Protein AF-A0A939NDV7-F1 (afdb_monomer)

Radius of gyration: 19.91 Å; Cα contacts (8 Å, |Δi|>4): 66; chains: 1; bounding box: 37×33×44 Å

Structure (mmCIF, N/CA/C/O backbone):
data_AF-A0A939NDV7-F1
#
_entry.id   AF-A0A939NDV7-F1
#
loop_
_atom_site.group_PDB
_atom_site.id
_atom_site.type_symbol
_atom_site.label_atom_id
_atom_site.label_alt_id
_atom_site.label_comp_id
_atom_site.label_asym_id
_atom_site.label_entity_id
_atom_site.label_seq_id
_atom_site.pdbx_PDB_ins_code
_atom_site.Cartn_x
_atom_site.Cartn_y
_atom_site.Cartn_z
_atom_site.occupancy
_atom_site.B_iso_or_equiv
_atom_site.auth_seq_id
_atom_site.auth_comp_id
_atom_site.auth_asym_id
_atom_site.auth_atom_id
_atom_site.pdbx_PDB_model_num
ATOM 1 N N . MET A 1 1 ? 13.770 -7.444 -7.400 1.00 76.88 1 MET A N 1
ATOM 2 C CA . MET A 1 1 ? 12.933 -7.219 -8.602 1.00 76.88 1 MET A CA 1
ATOM 3 C C . MET A 1 1 ? 13.577 -7.724 -9.877 1.00 76.88 1 MET A C 1
ATOM 5 O O . MET A 1 1 ? 12.872 -8.353 -10.644 1.00 76.88 1 MET A O 1
ATOM 9 N N . LEU A 1 2 ? 14.880 -7.517 -10.104 1.00 84.19 2 LEU A N 1
ATOM 10 C CA . LEU A 1 2 ? 15.534 -7.984 -11.335 1.00 84.19 2 LEU A CA 1
ATOM 11 C C . LEU A 1 2 ? 15.333 -9.488 -11.607 1.00 84.19 2 LEU A C 1
ATOM 13 O O . LEU A 1 2 ? 14.985 -9.852 -12.720 1.00 84.19 2 LEU A O 1
ATOM 17 N N . GLN A 1 3 ? 15.465 -10.328 -10.575 1.00 89.44 3 GLN A N 1
ATOM 18 C CA . GLN A 1 3 ? 15.258 -11.783 -10.650 1.00 89.44 3 GLN A CA 1
ATOM 19 C C . GLN A 1 3 ? 13.795 -12.231 -10.488 1.00 89.44 3 GLN A C 1
ATOM 21 O O . GLN A 1 3 ? 13.519 -13.427 -10.489 1.00 89.44 3 GLN A O 1
ATOM 26 N N . ALA A 1 4 ? 12.855 -11.304 -10.283 1.00 91.25 4 ALA A N 1
ATOM 27 C CA . ALA A 1 4 ? 11.451 -11.683 -10.183 1.00 91.25 4 ALA A CA 1
ATOM 28 C C . ALA A 1 4 ? 10.940 -12.103 -11.567 1.00 91.25 4 ALA A C 1
ATOM 30 O O . ALA A 1 4 ? 11.294 -11.487 -12.568 1.00 91.25 4 ALA A O 1
ATOM 31 N N . THR A 1 5 ? 10.091 -13.124 -11.624 1.00 92.75 5 THR A N 1
ATOM 32 C CA . THR A 1 5 ? 9.409 -13.498 -12.872 1.00 92.75 5 THR A CA 1
ATOM 33 C C . THR A 1 5 ? 8.144 -12.676 -13.088 1.00 92.75 5 THR A C 1
ATOM 35 O O . THR A 1 5 ? 7.784 -12.413 -14.227 1.00 92.75 5 THR A O 1
ATOM 38 N N . HIS A 1 6 ? 7.496 -12.247 -12.000 1.00 92.69 6 HIS A N 1
ATOM 39 C CA . HIS A 1 6 ? 6.271 -11.455 -12.022 1.00 92.69 6 HIS A CA 1
ATOM 40 C C . HIS A 1 6 ? 6.322 -10.365 -10.956 1.00 92.69 6 HIS A C 1
ATOM 42 O O . HIS A 1 6 ? 6.804 -10.579 -9.840 1.00 92.69 6 HIS A O 1
ATOM 48 N N . ILE A 1 7 ? 5.787 -9.199 -11.294 1.00 92.25 7 ILE A N 1
ATOM 49 C CA . ILE A 1 7 ? 5.700 -8.038 -10.416 1.00 92.25 7 ILE A CA 1
ATOM 50 C C . ILE A 1 7 ? 4.272 -7.516 -10.460 1.00 92.25 7 ILE A C 1
ATOM 52 O O . ILE A 1 7 ? 3.766 -7.148 -11.516 1.00 92.25 7 ILE A O 1
ATOM 56 N N . ILE A 1 8 ? 3.617 -7.451 -9.305 1.00 94.62 8 ILE A N 1
ATOM 57 C CA . ILE A 1 8 ? 2.279 -6.866 -9.201 1.00 94.62 8 ILE A CA 1
ATOM 58 C C . ILE A 1 8 ? 2.367 -5.362 -8.950 1.00 94.62 8 ILE A C 1
ATOM 60 O O . ILE A 1 8 ? 3.222 -4.883 -8.20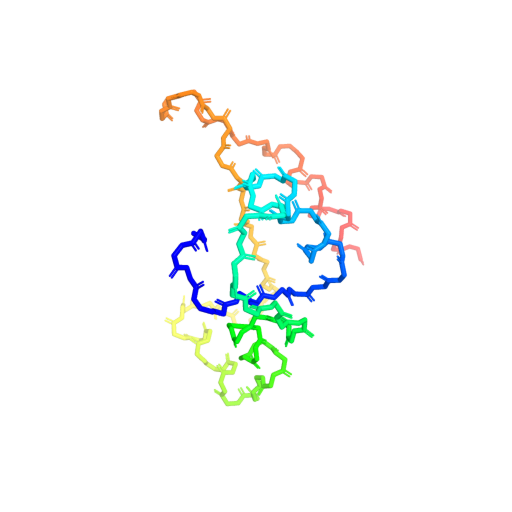4 1.00 94.62 8 ILE A O 1
ATOM 64 N N . ALA A 1 9 ? 1.469 -4.609 -9.572 1.00 95.00 9 ALA A N 1
ATOM 65 C CA . ALA A 1 9 ? 1.349 -3.174 -9.390 1.00 95.00 9 ALA A CA 1
ATOM 66 C C . ALA A 1 9 ? -0.086 -2.801 -8.980 1.00 95.00 9 ALA A C 1
ATOM 68 O O . ALA A 1 9 ? -1.048 -3.261 -9.602 1.00 95.00 9 ALA A O 1
ATOM 69 N N . PRO A 1 10 ? -0.254 -1.924 -7.976 1.00 96.62 10 PRO A N 1
ATOM 70 C CA . PRO A 1 10 ? -1.569 -1.515 -7.503 1.00 96.62 10 PRO A CA 1
ATOM 71 C C . PRO A 1 10 ? -2.288 -0.544 -8.444 1.00 96.62 10 PRO A C 1
ATOM 73 O O . PRO A 1 10 ? -3.504 -0.421 -8.387 1.00 96.62 10 PRO A O 1
ATOM 76 N N . ASN A 1 11 ? -1.549 0.193 -9.274 1.00 95.94 11 ASN A N 1
ATOM 77 C CA . ASN A 1 11 ? -2.082 1.213 -10.173 1.00 95.94 11 ASN A CA 1
ATOM 78 C C . ASN A 1 11 ? -1.060 1.552 -11.272 1.00 95.94 11 ASN A C 1
ATOM 80 O O . ASN A 1 11 ? 0.083 1.092 -11.232 1.00 95.94 11 ASN A O 1
ATOM 84 N N . GLN A 1 12 ? -1.474 2.369 -12.248 1.00 95.44 12 GLN A N 1
ATOM 85 C CA . GLN A 1 12 ? -0.628 2.748 -13.3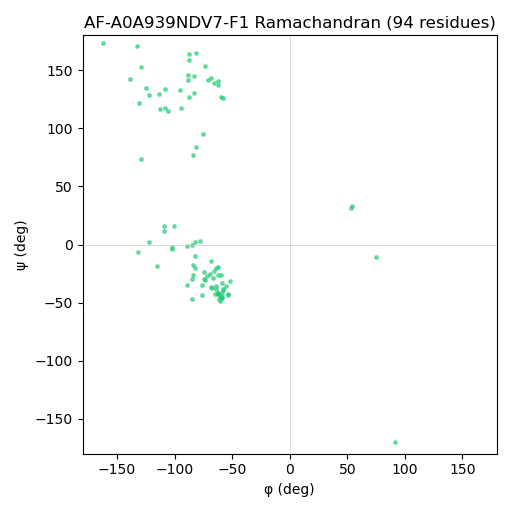85 1.00 95.44 12 GLN A CA 1
ATOM 86 C C . GLN A 1 12 ? 0.620 3.523 -12.950 1.00 95.44 12 GLN A C 1
ATOM 88 O O . GLN A 1 12 ? 1.716 3.212 -13.402 1.00 95.44 12 GLN A O 1
ATOM 93 N N . PHE A 1 13 ? 0.471 4.452 -12.003 1.00 95.56 13 PHE A N 1
ATOM 94 C CA . PHE A 1 13 ? 1.597 5.214 -11.466 1.00 95.56 13 PHE A CA 1
ATOM 95 C C . PHE A 1 13 ? 2.717 4.295 -10.958 1.00 95.56 13 PHE A C 1
ATOM 97 O O . PHE A 1 13 ? 3.891 4.520 -11.244 1.00 95.56 13 PHE A O 1
ATOM 104 N N . MET A 1 14 ? 2.364 3.218 -10.252 1.00 94.56 14 MET A N 1
ATOM 105 C CA . MET A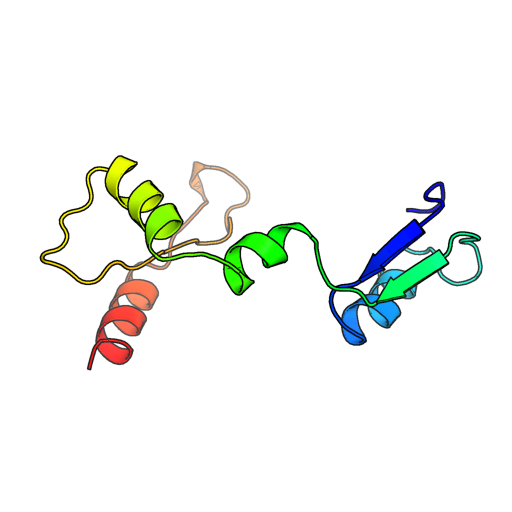 1 14 ? 3.339 2.260 -9.746 1.00 94.56 14 MET A CA 1
ATOM 106 C C . MET A 1 14 ? 3.925 1.372 -10.856 1.00 94.56 14 MET A C 1
ATOM 108 O O . MET A 1 14 ? 5.088 1.001 -10.766 1.00 94.56 14 MET A O 1
ATOM 112 N N . VAL A 1 15 ? 3.195 1.056 -11.932 1.00 91.94 15 VAL A N 1
ATOM 113 C CA . VAL A 1 15 ? 3.785 0.376 -13.110 1.00 91.94 15 VAL A CA 1
ATOM 114 C C . VAL A 1 15 ? 4.929 1.209 -13.694 1.00 91.94 15 VAL A C 1
ATOM 116 O O . VAL A 1 15 ? 6.011 0.685 -13.967 1.00 91.94 15 VAL A O 1
ATOM 119 N N . ASP A 1 16 ? 4.708 2.513 -13.835 1.00 91.31 16 ASP A N 1
ATOM 120 C CA . ASP A 1 16 ? 5.666 3.417 -14.470 1.00 91.31 16 ASP A CA 1
ATOM 121 C C . ASP A 1 16 ? 6.836 3.737 -13.528 1.00 91.31 16 ASP A C 1
ATOM 123 O O . ASP A 1 16 ? 8.009 3.689 -13.917 1.00 91.31 16 ASP A O 1
ATOM 127 N N . LYS A 1 17 ? 6.538 4.002 -12.249 1.00 92.94 17 LYS A N 1
ATOM 128 C CA . LYS A 1 17 ? 7.549 4.397 -11.265 1.00 92.94 17 LYS A CA 1
ATOM 129 C C . LYS A 1 17 ? 8.514 3.266 -10.931 1.00 92.94 17 LYS A C 1
ATOM 131 O O . LYS A 1 17 ? 9.702 3.529 -10.779 1.00 92.94 17 LYS A O 1
ATOM 136 N N . GLN A 1 18 ? 8.044 2.021 -10.878 1.00 89.06 18 GLN A N 1
ATOM 137 C CA . GLN A 1 18 ? 8.886 0.863 -10.572 1.00 89.06 18 GLN A CA 1
ATOM 138 C C . GLN A 1 18 ? 10.060 0.697 -11.536 1.00 89.06 18 GLN A C 1
ATOM 140 O O . GLN A 1 18 ? 11.167 0.380 -11.106 1.00 89.06 18 GLN A O 1
ATOM 145 N N . LYS A 1 19 ? 9.841 0.962 -12.829 1.00 84.38 19 LYS A N 1
ATOM 146 C CA . LYS A 1 19 ? 10.884 0.835 -13.855 1.00 84.38 19 LYS A CA 1
ATOM 147 C C . LYS A 1 19 ? 12.075 1.750 -13.581 1.00 84.38 19 LYS A C 1
ATOM 149 O O . LYS A 1 19 ? 13.219 1.317 -13.696 1.00 84.38 19 LYS A O 1
ATOM 154 N N . SER A 1 20 ? 11.791 2.995 -13.201 1.00 87.88 20 SER A N 1
ATOM 155 C CA . SER A 1 20 ? 12.808 4.020 -12.942 1.00 87.88 20 SER A CA 1
ATOM 156 C C . SER A 1 20 ? 13.362 3.960 -11.520 1.00 87.88 20 SER A C 1
ATOM 158 O O . SER A 1 20 ? 14.572 3.982 -11.338 1.00 87.88 20 SER A O 1
ATOM 160 N N . ALA A 1 21 ? 12.499 3.849 -10.509 1.00 89.44 21 ALA A N 1
ATOM 161 C CA . ALA A 1 21 ? 12.893 3.903 -9.101 1.00 89.44 21 ALA A CA 1
ATOM 162 C C . ALA A 1 21 ? 13.695 2.677 -8.644 1.00 89.44 21 ALA A C 1
ATOM 164 O O . ALA A 1 21 ? 14.466 2.776 -7.695 1.00 89.44 21 ALA A O 1
ATOM 165 N N . TYR A 1 22 ? 13.516 1.534 -9.310 1.00 87.56 22 TYR A N 1
ATOM 166 C CA . TYR A 1 22 ? 14.219 0.294 -8.980 1.00 87.56 22 TYR A CA 1
ATOM 167 C C . TYR A 1 22 ? 15.272 -0.100 -10.015 1.00 87.56 22 TYR A C 1
ATOM 169 O O . TYR A 1 22 ? 15.777 -1.219 -9.965 1.00 87.56 22 TYR A O 1
ATOM 177 N N . SER A 1 23 ? 15.601 0.802 -10.947 1.00 85.56 23 SER A N 1
ATOM 178 C CA . SER A 1 23 ? 16.629 0.595 -11.977 1.00 85.56 23 SER A CA 1
ATOM 179 C C . SER A 1 23 ? 16.442 -0.687 -12.794 1.00 85.56 23 SER A C 1
ATOM 181 O O . SER A 1 23 ? 17.412 -1.294 -13.231 1.00 85.56 23 SER A O 1
ATOM 183 N N . ILE A 1 24 ? 15.193 -1.117 -12.992 1.00 85.88 24 ILE A N 1
ATOM 184 C CA . ILE A 1 24 ? 14.855 -2.337 -13.739 1.00 85.88 24 ILE A CA 1
ATOM 185 C C . ILE A 1 24 ? 14.350 -2.056 -15.161 1.00 85.88 24 ILE A C 1
ATOM 187 O O . ILE A 1 24 ? 14.046 -2.984 -15.911 1.00 85.88 24 ILE A O 1
ATOM 191 N N . GLY A 1 25 ? 14.228 -0.784 -15.542 1.00 83.00 25 GLY A N 1
ATOM 192 C CA . GLY A 1 25 ? 13.826 -0.384 -16.887 1.00 83.00 25 GLY A CA 1
ATOM 193 C C . GLY A 1 25 ? 14.775 -0.945 -17.948 1.00 83.00 25 GLY A C 1
ATOM 194 O O . GLY A 1 25 ? 15.983 -0.767 -17.858 1.00 83.00 25 GLY A O 1
ATOM 195 N N . GLY A 1 26 ? 14.225 -1.646 -18.940 1.00 81.19 26 GLY A N 1
ATOM 196 C CA . GLY A 1 26 ? 14.983 -2.195 -20.072 1.00 81.19 26 GLY A CA 1
ATOM 197 C C . GLY A 1 26 ? 15.841 -3.430 -19.770 1.00 81.19 26 GLY A C 1
ATOM 198 O O . GLY A 1 26 ? 16.300 -4.065 -20.711 1.00 81.19 26 GLY A O 1
ATOM 199 N N . ILE A 1 27 ? 16.035 -3.795 -18.497 1.00 85.06 27 ILE A N 1
ATOM 200 C CA . ILE A 1 27 ? 16.854 -4.954 -18.094 1.00 85.06 27 ILE A CA 1
ATOM 201 C C . ILE A 1 27 ? 16.054 -6.065 -17.411 1.00 85.06 27 ILE A C 1
ATOM 203 O O . ILE A 1 27 ? 16.525 -7.194 -17.305 1.00 85.06 27 ILE A O 1
ATOM 207 N N . HIS A 1 28 ? 14.855 -5.761 -16.915 1.00 83.81 28 HIS A N 1
ATOM 208 C CA . HIS A 1 28 ? 13.985 -6.771 -16.334 1.00 83.81 28 HIS A CA 1
ATOM 209 C C . H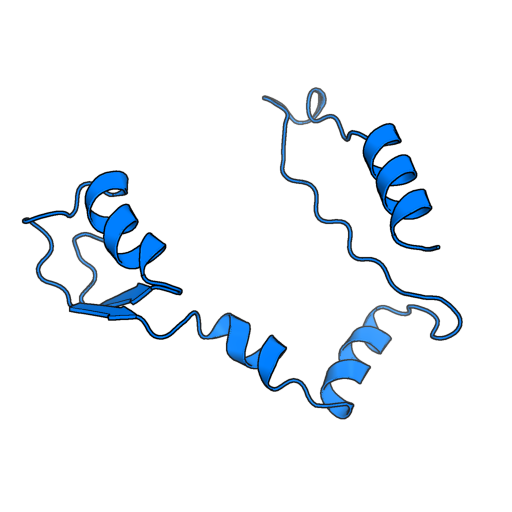IS A 1 28 ? 13.190 -7.500 -17.409 1.00 83.81 28 HIS A C 1
ATOM 211 O O . HIS A 1 28 ? 12.553 -6.878 -18.255 1.00 83.81 28 HIS A O 1
ATOM 217 N N . VAL A 1 29 ? 13.226 -8.828 -17.321 1.00 82.25 29 VAL A N 1
ATOM 218 C CA . VAL A 1 29 ? 12.598 -9.762 -18.265 1.00 82.25 29 VAL A CA 1
ATOM 219 C C . VAL A 1 29 ? 11.289 -10.361 -17.743 1.00 82.25 29 VAL A C 1
ATOM 221 O O . VAL A 1 29 ? 10.654 -11.132 -18.452 1.00 82.25 29 VAL A O 1
ATOM 224 N N . GLY A 1 30 ? 10.901 -10.046 -16.504 1.00 85.56 30 GLY A N 1
ATOM 225 C CA . GLY A 1 30 ? 9.660 -10.528 -15.905 1.00 85.56 30 GLY A CA 1
ATOM 226 C C . GLY A 1 30 ? 8.432 -9.715 -16.319 1.00 85.56 30 GLY A C 1
ATOM 227 O O . GLY A 1 30 ? 8.529 -8.598 -16.837 1.00 85.56 30 GLY A O 1
ATOM 228 N N . GLU A 1 31 ? 7.257 -10.285 -16.070 1.00 90.44 31 GLU A N 1
ATOM 229 C CA . GLU A 1 31 ? 5.972 -9.666 -16.382 1.00 90.44 31 GLU A CA 1
ATOM 230 C C . GLU A 1 31 ? 5.525 -8.697 -15.284 1.00 90.44 31 GLU A C 1
ATOM 232 O O . GLU A 1 31 ? 5.724 -8.930 -14.089 1.00 90.44 31 GLU A O 1
ATOM 237 N N . VAL A 1 32 ? 4.860 -7.608 -15.679 1.00 91.06 32 VAL A N 1
ATOM 238 C CA . VAL A 1 32 ? 4.260 -6.652 -14.740 1.00 91.06 32 VAL A CA 1
ATOM 239 C C . VAL A 1 32 ? 2.741 -6.711 -14.860 1.00 91.06 32 VAL A C 1
ATOM 241 O O . VAL A 1 32 ? 2.182 -6.342 -15.891 1.00 91.06 32 VAL A O 1
ATOM 244 N N . ALA A 1 33 ? 2.066 -7.116 -13.786 1.00 94.06 33 ALA A N 1
ATOM 245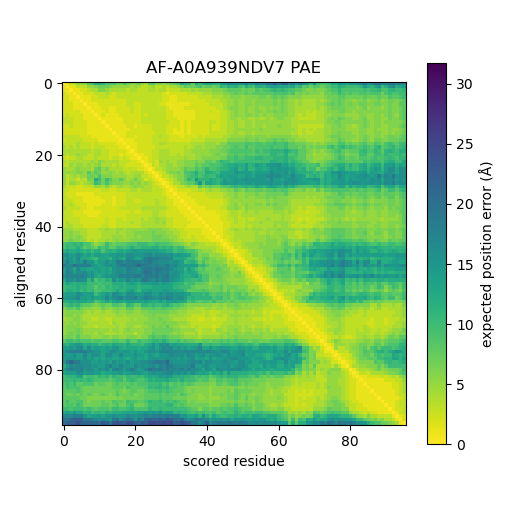 C CA . ALA A 1 33 ? 0.615 -7.243 -13.722 1.00 94.06 33 ALA A CA 1
ATOM 246 C C . ALA A 1 33 ? -0.002 -6.102 -12.896 1.00 94.06 33 ALA A C 1
ATOM 248 O O . ALA A 1 33 ? 0.209 -5.996 -11.686 1.00 94.06 33 ALA A O 1
ATOM 249 N N . LYS A 1 34 ? -0.801 -5.237 -13.530 1.00 95.50 34 LYS A N 1
ATOM 250 C CA . LYS A 1 34 ? -1.546 -4.167 -12.842 1.00 95.50 34 LYS A CA 1
ATOM 251 C C . LYS A 1 34 ? -2.861 -4.712 -12.274 1.00 95.50 34 LYS A C 1
ATOM 253 O O . LYS A 1 34 ? -3.916 -4.512 -12.867 1.00 95.50 34 LYS A O 1
ATOM 258 N N . VAL A 1 35 ? -2.775 -5.424 -11.153 1.00 96.19 35 VAL A N 1
ATOM 259 C CA . VAL A 1 35 ? -3.893 -6.200 -10.576 1.00 96.19 35 VAL A CA 1
ATOM 260 C C . VAL A 1 35 ? -4.268 -5.800 -9.149 1.00 96.19 35 VAL A C 1
ATOM 262 O O . VAL A 1 35 ? -5.153 -6.409 -8.565 1.00 96.19 35 VAL A O 1
ATOM 265 N N . GLY A 1 36 ? -3.623 -4.784 -8.568 1.00 95.25 36 GLY A N 1
ATOM 266 C CA . GLY A 1 36 ? -3.796 -4.500 -7.140 1.00 95.25 36 GLY A CA 1
ATOM 267 C C . GLY A 1 36 ? -2.757 -5.216 -6.273 1.00 95.25 36 GLY A C 1
ATOM 268 O O . GLY A 1 36 ? -1.782 -5.782 -6.770 1.00 95.25 36 GLY A O 1
ATOM 269 N N . TYR A 1 37 ? -2.969 -5.179 -4.956 1.00 95.75 37 TYR A N 1
ATOM 270 C CA . TYR A 1 37 ? -2.240 -6.018 -4.005 1.00 95.75 37 TYR A CA 1
ATOM 271 C C . TYR A 1 37 ? -3.214 -7.012 -3.364 1.00 95.75 37 TYR A C 1
ATOM 273 O O . TYR A 1 37 ? -4.182 -6.538 -2.773 1.00 95.75 37 TYR A O 1
ATOM 281 N N . PRO A 1 38 ? -2.917 -8.328 -3.342 1.00 95.25 38 PRO A N 1
ATOM 282 C CA . PRO A 1 38 ? -3.794 -9.332 -2.727 1.00 95.25 38 PRO A CA 1
ATOM 283 C C . PRO A 1 38 ? -4.203 -9.009 -1.282 1.00 95.25 38 PRO A C 1
ATOM 285 O O . PRO A 1 38 ? -5.311 -9.293 -0.852 1.00 95.25 38 PRO A O 1
ATOM 288 N N . ARG A 1 39 ? -3.334 -8.334 -0.514 1.00 93.25 39 ARG A N 1
ATOM 289 C CA . ARG A 1 39 ? -3.639 -7.911 0.868 1.00 93.25 39 ARG A CA 1
ATOM 290 C C . ARG A 1 39 ? -4.816 -6.933 0.991 1.00 93.25 39 ARG A C 1
ATOM 292 O O . ARG A 1 39 ? -5.327 -6.751 2.089 1.00 93.25 39 ARG A O 1
ATOM 299 N N . ILE A 1 40 ? -5.187 -6.256 -0.095 1.00 94.38 40 ILE A N 1
ATOM 300 C CA . ILE A 1 40 ? -6.315 -5.318 -0.131 1.00 94.38 40 ILE A CA 1
ATOM 301 C C . ILE A 1 40 ? -7.637 -6.067 -0.323 1.00 94.38 40 ILE A C 1
ATOM 303 O O . ILE A 1 40 ? -8.679 -5.548 0.072 1.00 94.38 40 ILE A O 1
ATOM 307 N N . ASP A 1 41 ? -7.606 -7.301 -0.835 1.00 92.75 41 ASP A N 1
ATOM 308 C CA . ASP A 1 41 ? -8.805 -8.106 -1.077 1.00 92.75 41 ASP A CA 1
ATOM 309 C C . ASP A 1 41 ? -9.595 -8.315 0.211 1.00 92.75 41 ASP A C 1
ATOM 311 O O . ASP A 1 41 ? -10.818 -8.201 0.200 1.00 92.75 41 ASP A O 1
ATOM 315 N N . THR A 1 42 ? -8.910 -8.534 1.339 1.00 87.25 42 THR A N 1
ATOM 316 C CA . THR A 1 42 ? -9.567 -8.613 2.647 1.00 87.25 42 THR A CA 1
ATOM 317 C C . THR A 1 42 ? -10.296 -7.315 2.964 1.00 87.25 42 THR A C 1
ATOM 319 O O . THR A 1 42 ? -11.450 -7.365 3.356 1.00 87.25 42 THR A O 1
ATOM 322 N N . THR A 1 43 ? -9.683 -6.147 2.755 1.00 87.44 43 THR A N 1
ATOM 323 C CA . THR A 1 43 ? -10.324 -4.851 3.033 1.00 87.44 43 THR A CA 1
ATOM 324 C C . THR A 1 43 ? -11.550 -4.610 2.152 1.00 87.44 43 THR A C 1
ATOM 326 O O . THR A 1 43 ? -12.543 -4.081 2.639 1.00 87.44 43 THR A O 1
ATOM 329 N N . LEU A 1 44 ? -11.501 -5.008 0.879 1.00 89.19 44 LEU A N 1
ATOM 330 C CA . LEU A 1 44 ? -12.608 -4.820 -0.066 1.00 89.19 44 LEU A CA 1
ATOM 331 C C . LEU A 1 44 ? -13.757 -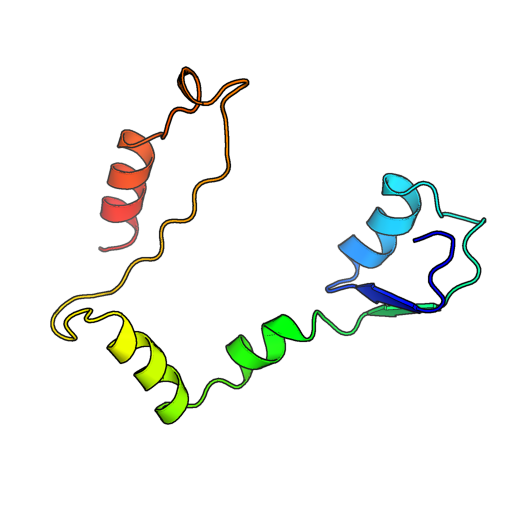5.810 0.147 1.00 89.19 44 LEU A C 1
ATOM 333 O O . LEU A 1 44 ? -14.912 -5.448 -0.048 1.00 89.19 44 LEU A O 1
ATOM 337 N N . ASN A 1 45 ? -13.442 -7.041 0.550 1.00 89.31 45 ASN A N 1
ATOM 338 C CA . ASN A 1 45 ? -14.405 -8.137 0.657 1.00 89.31 45 ASN A CA 1
ATOM 339 C C . ASN A 1 45 ? -14.708 -8.528 2.114 1.00 89.31 45 ASN A C 1
ATOM 341 O O . ASN A 1 45 ? -15.222 -9.619 2.362 1.00 89.31 45 ASN A O 1
ATOM 345 N N . THR A 1 46 ? -14.368 -7.673 3.088 1.00 85.81 46 THR A N 1
ATOM 346 C CA . THR A 1 46 ? -14.646 -7.928 4.510 1.00 85.81 46 THR A CA 1
ATOM 347 C C . THR A 1 46 ? -16.149 -8.091 4.729 1.00 85.81 46 THR A C 1
ATOM 349 O O . THR A 1 46 ? -16.946 -7.222 4.383 1.00 85.81 46 THR A O 1
ATOM 352 N N . THR A 1 47 ? -16.528 -9.195 5.364 1.00 83.44 47 THR A N 1
ATOM 353 C CA . THR A 1 47 ? -17.895 -9.440 5.838 1.00 83.44 47 THR A CA 1
ATOM 354 C C . THR A 1 47 ? -18.103 -8.870 7.241 1.00 83.44 47 THR A C 1
ATOM 356 O O . THR A 1 47 ? -17.152 -8.725 8.012 1.00 83.44 47 THR A O 1
ATOM 359 N N . GLU A 1 48 ? -19.354 -8.624 7.636 1.00 77.50 48 GLU A N 1
ATOM 360 C CA . GLU A 1 48 ? -19.675 -8.211 9.013 1.00 77.50 48 GLU A CA 1
ATOM 361 C C . GLU A 1 48 ? -19.150 -9.206 10.063 1.00 77.50 48 GLU A C 1
ATOM 363 O O . GLU A 1 48 ? -18.660 -8.802 11.119 1.00 77.50 48 GLU A O 1
ATOM 368 N N . ALA A 1 49 ? -19.171 -10.507 9.748 1.00 70.50 49 ALA A N 1
ATOM 369 C CA . ALA A 1 49 ? -18.618 -11.557 10.599 1.00 70.50 49 ALA A CA 1
ATOM 370 C C . ALA A 1 49 ? -17.102 -11.392 10.811 1.00 70.50 49 ALA A C 1
ATOM 372 O O . ALA A 1 49 ? -16.628 -11.509 11.939 1.00 70.50 49 ALA A O 1
ATOM 373 N N . GLN A 1 50 ? -16.342 -11.041 9.770 1.00 71.38 50 GLN A N 1
ATOM 374 C CA . GLN A 1 50 ? -14.906 -10.746 9.873 1.00 71.38 50 GLN A CA 1
ATOM 375 C C . GLN A 1 50 ? -14.634 -9.405 10.570 1.00 71.38 50 GLN A C 1
ATOM 377 O O . GLN A 1 50 ? -13.620 -9.259 11.242 1.00 71.38 50 GLN A O 1
ATOM 382 N N . GLY A 1 51 ? -15.558 -8.444 10.506 1.00 67.38 51 GLY A N 1
ATOM 383 C CA . GLY A 1 51 ? -15.486 -7.219 11.309 1.00 67.38 51 GLY A CA 1
ATOM 384 C C . GLY A 1 51 ? -15.487 -7.488 12.820 1.00 67.38 51 GLY A C 1
ATOM 385 O O . GLY A 1 51 ? -14.908 -6.719 13.589 1.00 67.38 51 GLY A O 1
ATOM 386 N N . THR A 1 52 ? -16.059 -8.615 13.265 1.00 66.88 52 THR A N 1
ATOM 387 C CA . THR A 1 52 ? -16.030 -9.007 14.683 1.00 66.88 52 THR A CA 1
ATOM 388 C C . THR A 1 52 ? -14.641 -9.392 15.189 1.00 66.88 52 THR A C 1
ATOM 390 O O . THR A 1 52 ? -14.422 -9.382 16.396 1.00 66.88 52 THR A O 1
ATOM 393 N N . GLU A 1 53 ? -13.669 -9.620 14.304 1.00 68.06 53 GLU A N 1
ATOM 394 C CA . GLU A 1 53 ? -12.259 -9.800 14.663 1.00 68.06 53 GLU A CA 1
ATOM 395 C C . GLU A 1 53 ? -11.692 -8.582 15.400 1.00 68.06 53 GLU A C 1
ATOM 397 O O . GLU A 1 53 ? -10.898 -8.732 16.328 1.00 68.06 53 GLU A O 1
ATOM 402 N N . LEU A 1 54 ? -12.166 -7.374 15.067 1.00 67.19 54 LEU A N 1
ATOM 403 C CA . LEU A 1 54 ? -11.820 -6.150 15.796 1.00 67.19 54 LEU A CA 1
ATOM 404 C C . LEU A 1 54 ? -12.292 -6.205 17.256 1.00 67.19 54 LEU A C 1
ATOM 406 O O . LEU A 1 54 ? -11.657 -5.613 18.127 1.00 67.19 54 LEU A O 1
ATOM 410 N N . LYS A 1 55 ? -13.340 -6.983 17.567 1.00 66.50 55 LYS A N 1
ATOM 411 C CA . LYS A 1 55 ? -13.787 -7.206 18.952 1.00 66.50 55 LYS A CA 1
ATOM 412 C C . LYS A 1 55 ? -12.752 -7.978 19.770 1.00 66.50 55 LYS A C 1
ATOM 414 O O . LYS A 1 55 ? -12.731 -7.825 20.988 1.00 66.50 55 LYS A O 1
ATOM 419 N N . ARG A 1 56 ? -11.842 -8.741 19.139 1.00 75.81 56 ARG A N 1
ATOM 420 C CA . ARG A 1 56 ? -10.715 -9.367 19.857 1.00 75.81 56 ARG A CA 1
ATOM 421 C C . ARG A 1 56 ? -9.752 -8.338 20.448 1.00 75.81 56 ARG A C 1
ATOM 423 O O . ARG A 1 56 ? -9.028 -8.664 21.380 1.00 75.81 56 ARG A O 1
ATOM 430 N N . MET A 1 57 ? -9.752 -7.103 19.942 1.00 79.88 57 MET A N 1
ATOM 431 C CA . MET A 1 57 ? -8.926 -6.013 20.469 1.00 79.88 57 MET A CA 1
ATOM 432 C C . MET A 1 57 ? -9.505 -5.390 21.753 1.00 79.88 57 MET A C 1
ATOM 434 O O . MET A 1 57 ? -8.936 -4.430 22.263 1.00 79.88 57 MET A O 1
ATOM 438 N N . ASN A 1 58 ? -10.620 -5.920 22.280 1.00 81.69 58 ASN A N 1
ATOM 439 C CA . ASN A 1 58 ? -11.302 -5.432 23.483 1.00 81.69 58 ASN A CA 1
ATOM 440 C C . ASN A 1 58 ? -11.659 -3.931 23.421 1.00 81.69 58 ASN A C 1
ATOM 442 O O . ASN A 1 58 ? -11.626 -3.220 24.425 1.00 81.69 58 ASN A O 1
ATOM 446 N N . ILE A 1 59 ? -11.976 -3.443 22.219 1.00 81.31 59 ILE A N 1
ATOM 447 C CA . ILE A 1 59 ? -12.418 -2.068 21.986 1.00 81.31 59 ILE A CA 1
ATOM 448 C C . ILE A 1 59 ? -13.937 -2.027 22.180 1.00 81.31 59 ILE A C 1
ATOM 450 O O . ILE A 1 59 ? -14.665 -2.821 21.584 1.00 81.31 59 ILE A O 1
ATOM 454 N N . GLY A 1 60 ? -14.411 -1.119 23.035 1.00 77.81 60 GLY A N 1
ATOM 455 C CA . GLY A 1 60 ? -15.840 -0.917 23.272 1.00 77.81 60 GLY A CA 1
ATOM 456 C C . GLY A 1 60 ? -16.568 -0.456 22.008 1.00 77.81 60 GLY A C 1
ATOM 457 O O . GLY A 1 60 ? -16.055 0.364 21.248 1.00 77.81 60 GLY A O 1
ATOM 458 N N . ASN A 1 61 ? -17.779 -0.971 21.790 1.00 74.44 61 ASN A N 1
ATOM 459 C CA . ASN A 1 61 ? -18.614 -0.598 20.640 1.00 74.44 61 ASN A CA 1
ATOM 460 C C . ASN A 1 61 ? -19.403 0.708 20.872 1.00 74.44 61 ASN A C 1
ATOM 462 O O . ASN A 1 61 ? -20.193 1.109 20.025 1.00 74.44 61 ASN A O 1
ATOM 466 N N . ASP A 1 62 ? -19.224 1.356 22.025 1.00 83.56 62 ASP A N 1
ATOM 467 C CA . ASP A 1 62 ? -19.898 2.593 22.432 1.00 83.56 62 ASP A CA 1
ATOM 468 C C . ASP A 1 62 ? -19.239 3.858 21.857 1.00 83.56 62 ASP A C 1
ATOM 470 O O . ASP A 1 62 ? -19.795 4.953 21.956 1.00 83.56 62 ASP A O 1
ATOM 474 N N . LYS A 1 63 ? -18.055 3.725 21.243 1.00 81.94 63 LYS A N 1
ATOM 475 C CA . LYS A 1 63 ? -17.265 4.843 20.714 1.00 81.94 63 LYS A CA 1
ATOM 476 C C . LYS A 1 63 ? -16.854 4.605 19.268 1.00 81.94 63 LYS A C 1
ATOM 478 O O . LYS A 1 63 ? -16.667 3.476 18.822 1.00 81.94 63 LYS A O 1
ATOM 483 N N . ARG A 1 64 ? -16.662 5.702 18.532 1.00 82.06 64 ARG A N 1
ATOM 484 C CA . ARG A 1 64 ? -16.038 5.654 17.204 1.00 82.06 64 ARG A CA 1
ATOM 485 C C . ARG A 1 64 ? -14.576 5.218 17.345 1.00 82.06 64 ARG A C 1
ATOM 487 O O . ARG A 1 64 ? -13.879 5.684 18.244 1.00 82.06 64 ARG A O 1
ATOM 494 N N . ILE A 1 65 ? -14.119 4.359 16.437 1.00 82.75 65 ILE A N 1
ATOM 495 C CA . ILE A 1 65 ? -12.739 3.860 16.399 1.00 82.75 65 ILE A CA 1
ATOM 496 C C . ILE A 1 65 ? -11.927 4.709 15.418 1.00 82.75 65 ILE A C 1
ATOM 498 O O . ILE A 1 65 ? -12.367 4.952 14.296 1.00 82.75 65 ILE A O 1
ATOM 502 N N . VAL A 1 66 ? -10.730 5.134 15.830 1.00 85.69 66 VAL A N 1
ATOM 503 C CA . VAL A 1 66 ? -9.776 5.861 14.982 1.00 85.69 66 VAL A CA 1
ATOM 504 C C . VAL A 1 66 ? -8.454 5.096 14.935 1.00 85.69 66 VAL A C 1
ATOM 506 O O . VAL A 1 66 ? -7.898 4.765 15.980 1.00 85.69 66 VAL A O 1
ATOM 509 N N . LEU A 1 67 ? -7.932 4.843 13.729 1.00 87.00 67 LEU A N 1
ATOM 510 C CA . LEU A 1 67 ? -6.587 4.299 13.523 1.00 87.00 67 LEU A CA 1
ATOM 511 C C . LEU A 1 67 ? -5.592 5.442 13.291 1.00 87.00 67 LEU A C 1
ATOM 513 O O . LEU A 1 67 ? -5.686 6.152 12.292 1.00 87.00 67 LEU A O 1
ATOM 517 N N . TYR A 1 68 ? -4.608 5.579 14.180 1.00 87.56 68 TYR A N 1
ATOM 518 C CA . TYR A 1 68 ? -3.468 6.478 13.998 1.00 87.56 68 TYR A CA 1
ATOM 519 C C . TYR A 1 68 ? -2.196 5.666 13.720 1.00 87.56 68 TYR A C 1
ATOM 521 O O . TYR A 1 68 ? -1.768 4.876 14.558 1.00 87.56 68 TYR A O 1
ATOM 529 N N . ALA A 1 69 ? -1.602 5.855 12.538 1.00 90.31 69 ALA A N 1
ATOM 530 C CA . ALA A 1 69 ? -0.434 5.106 12.064 1.00 90.31 69 ALA A CA 1
ATOM 531 C C . ALA A 1 69 ? 0.681 6.060 11.578 1.00 90.31 69 ALA A C 1
ATOM 533 O O . ALA A 1 69 ? 0.868 6.226 10.370 1.00 90.31 69 ALA A O 1
ATOM 534 N N . PRO A 1 70 ? 1.400 6.741 12.492 1.00 86.06 70 PRO A N 1
ATOM 535 C CA . PRO A 1 70 ? 2.466 7.665 12.117 1.00 86.06 70 PRO A CA 1
ATOM 536 C C . PRO A 1 70 ? 3.666 6.930 11.514 1.00 86.06 70 PRO A C 1
ATOM 538 O O . PRO A 1 70 ? 4.053 5.852 11.965 1.00 86.06 70 PRO A O 1
ATOM 541 N N . THR A 1 71 ? 4.302 7.545 10.520 1.00 86.62 71 THR A N 1
ATOM 542 C CA . THR A 1 71 ? 5.611 7.101 10.028 1.00 86.62 71 THR A CA 1
ATOM 543 C C . THR A 1 71 ? 6.709 7.470 11.024 1.00 86.62 71 THR A C 1
ATOM 545 O O . THR A 1 71 ? 6.601 8.475 11.726 1.00 86.62 71 THR A O 1
ATOM 548 N N . TRP A 1 72 ? 7.801 6.708 11.028 1.00 86.88 72 TRP A N 1
ATOM 549 C CA . TRP A 1 72 ? 9.026 7.076 11.738 1.00 86.88 72 TRP A CA 1
ATOM 550 C C . TRP A 1 72 ? 9.627 8.373 11.173 1.00 86.88 72 TRP A C 1
ATOM 552 O O . TRP A 1 72 ? 9.644 8.557 9.954 1.00 86.88 72 TRP A O 1
ATOM 562 N N . ARG A 1 73 ? 10.094 9.276 12.044 1.00 83.00 73 ARG A N 1
ATOM 563 C CA . ARG A 1 73 ? 10.628 10.602 11.670 1.00 83.00 73 ARG A CA 1
ATOM 564 C C . ARG A 1 73 ? 11.973 10.958 12.312 1.00 83.00 73 ARG A C 1
ATOM 566 O O . ARG A 1 73 ? 12.531 11.986 11.951 1.00 83.00 73 ARG A O 1
ATOM 573 N N . GLY A 1 74 ? 12.484 10.146 13.236 1.00 83.88 74 GLY A N 1
ATOM 574 C CA . GLY A 1 74 ? 13.787 10.372 13.873 1.00 83.88 74 GLY A CA 1
ATOM 575 C C . GLY A 1 74 ? 14.961 9.771 13.097 1.00 83.88 74 GLY A C 1
ATOM 576 O O . GLY A 1 74 ? 14.787 8.883 12.266 1.00 83.88 74 GLY A O 1
ATOM 577 N N . GLU A 1 75 ? 16.179 10.194 13.414 1.00 82.31 75 GLU A N 1
ATOM 578 C CA . GLU A 1 75 ? 17.397 9.461 13.021 1.00 82.31 75 GLU A CA 1
ATOM 579 C C . GLU A 1 75 ? 17.708 8.341 14.028 1.00 82.31 75 GLU A C 1
ATOM 581 O O . GLU A 1 75 ? 18.286 7.310 13.690 1.00 82.31 75 GLU A O 1
ATOM 586 N N . THR A 1 76 ? 17.247 8.523 15.266 1.00 82.00 76 THR A N 1
ATOM 587 C CA . THR A 1 76 ? 17.377 7.603 16.397 1.00 82.00 76 THR A CA 1
ATOM 588 C C . THR A 1 76 ? 16.031 7.427 17.096 1.00 82.00 76 THR A C 1
ATOM 590 O O . THR A 1 76 ? 15.064 8.145 16.828 1.00 82.00 76 THR A O 1
ATOM 593 N N . LYS A 1 77 ? 15.955 6.471 18.027 1.00 74.81 77 LYS A N 1
ATOM 594 C CA . LYS A 1 77 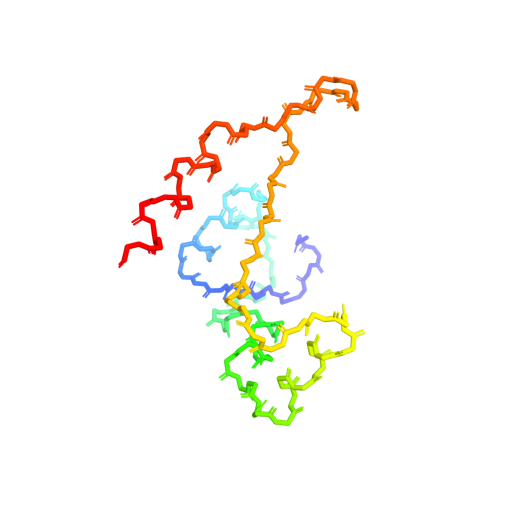? 14.740 6.243 18.817 1.00 74.81 77 LYS A CA 1
ATOM 595 C C . LYS A 1 77 ? 14.384 7.430 19.701 1.00 74.81 77 LYS A C 1
ATOM 597 O O . LYS A 1 77 ? 13.204 7.724 19.858 1.00 74.81 77 LYS A O 1
ATOM 602 N N . GLU A 1 78 ? 15.385 8.119 20.231 1.00 77.69 78 GLU A N 1
ATOM 603 C CA . GLU A 1 78 ? 15.212 9.281 21.102 1.00 77.69 78 GLU A CA 1
ATOM 604 C C . GLU A 1 78 ? 14.781 10.529 20.322 1.00 77.69 78 GLU A C 1
ATOM 606 O O . GLU A 1 78 ? 14.065 11.369 20.858 1.00 77.69 78 GLU A O 1
ATOM 611 N N . SER A 1 79 ? 15.184 10.641 19.052 1.00 79.44 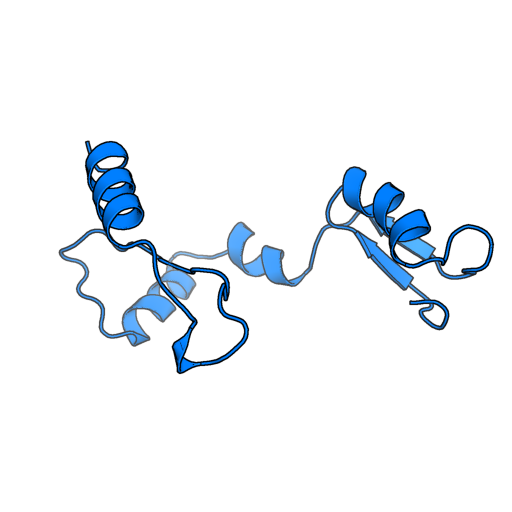79 SER A N 1
ATOM 612 C CA . SER A 1 79 ? 14.819 11.760 18.170 1.00 79.44 79 SER A CA 1
ATOM 613 C C . SER A 1 79 ? 13.524 11.527 17.386 1.00 79.44 79 SER A C 1
ATOM 615 O O . SER A 1 79 ? 13.086 12.400 16.635 1.00 79.44 79 SER A O 1
ATOM 617 N N . ASN A 1 80 ? 12.881 10.366 17.548 1.00 79.06 80 ASN A N 1
ATOM 618 C CA . ASN A 1 80 ? 11.609 10.086 16.899 1.00 79.06 80 ASN A CA 1
ATOM 619 C C . ASN A 1 80 ? 10.466 10.842 17.596 1.00 79.06 80 ASN A C 1
ATOM 621 O O . ASN A 1 80 ? 9.898 10.377 18.583 1.00 79.06 80 ASN A O 1
ATOM 625 N N . GLY A 1 81 ? 10.138 12.019 17.065 1.00 79.56 81 GLY A N 1
ATOM 626 C CA . GLY A 1 81 ? 9.028 12.847 17.530 1.00 79.56 81 GLY A CA 1
ATOM 627 C C . GLY A 1 81 ? 7.701 12.520 16.841 1.00 79.56 81 GLY A C 1
ATOM 628 O O . GLY A 1 81 ? 7.655 12.208 15.648 1.00 79.56 81 GLY A O 1
ATOM 629 N N . PHE A 1 82 ? 6.606 12.652 17.590 1.00 82.81 82 PHE A N 1
ATOM 630 C CA . PHE A 1 82 ? 5.243 12.612 17.063 1.00 82.81 82 PHE A CA 1
ATOM 631 C C . PHE A 1 82 ? 4.637 14.014 17.097 1.00 82.81 82 PHE A C 1
ATOM 633 O O . PHE A 1 82 ? 4.713 14.698 18.115 1.00 82.81 82 PHE A O 1
ATOM 640 N N . ASP A 1 83 ? 4.001 14.424 16.002 1.00 86.06 83 ASP A N 1
ATOM 641 C CA . ASP A 1 83 ? 3.287 15.700 15.929 1.00 86.06 83 ASP A CA 1
ATOM 642 C C . ASP A 1 83 ? 1.888 15.553 16.555 1.00 86.06 83 ASP A C 1
ATOM 644 O O . ASP A 1 83 ? 0.900 15.238 15.885 1.00 86.06 83 ASP A O 1
ATOM 648 N N . ILE A 1 84 ? 1.837 15.685 17.882 1.00 87.19 84 ILE A N 1
ATOM 649 C CA . ILE A 1 84 ? 0.610 15.528 18.675 1.00 87.19 84 ILE A CA 1
ATOM 650 C C . ILE A 1 84 ? -0.377 16.662 18.381 1.00 87.19 84 ILE A C 1
ATOM 652 O O . ILE A 1 84 ? -1.581 16.415 18.295 1.00 87.19 84 ILE A O 1
ATOM 656 N N . ASP A 1 85 ? 0.113 17.885 18.186 1.00 90.75 85 ASP A N 1
ATOM 657 C CA . ASP A 1 85 ? -0.740 19.046 17.934 1.00 90.75 85 ASP A CA 1
ATOM 658 C C . ASP A 1 85 ? -1.483 18.903 16.608 1.00 90.75 85 ASP A C 1
ATOM 660 O O . ASP A 1 85 ? -2.697 19.126 16.547 1.00 90.75 85 ASP A O 1
ATOM 664 N N . LYS A 1 86 ? -0.792 18.430 15.564 1.00 87.88 86 LYS A N 1
ATOM 665 C CA . LYS A 1 86 ? -1.433 18.094 14.295 1.00 87.88 86 LYS A CA 1
ATOM 666 C C . LYS A 1 86 ? -2.458 16.974 14.447 1.00 87.88 86 LYS A C 1
ATOM 668 O O . LYS A 1 86 ? -3.554 17.099 13.910 1.00 87.88 86 LYS A O 1
ATOM 673 N N . LEU A 1 87 ? -2.154 15.915 15.205 1.00 89.38 87 LEU A N 1
ATOM 674 C CA . LEU A 1 87 ? -3.122 14.842 15.461 1.00 89.38 87 LEU A CA 1
ATOM 675 C C . LEU A 1 87 ? -4.395 15.383 16.132 1.00 89.38 87 LEU A C 1
ATOM 677 O O . LEU A 1 87 ? -5.502 15.066 15.701 1.00 89.38 87 LEU A O 1
ATOM 681 N N . ILE A 1 88 ? -4.258 16.223 17.161 1.00 91.50 88 ILE A N 1
ATOM 682 C CA . ILE A 1 88 ? -5.403 16.840 17.846 1.00 91.50 88 ILE A CA 1
ATOM 683 C C . ILE A 1 88 ? -6.191 17.736 16.883 1.00 91.50 88 ILE A C 1
ATOM 685 O O . ILE A 1 88 ? -7.425 17.710 16.893 1.00 91.50 88 ILE A O 1
ATOM 689 N N . TYR A 1 89 ? -5.501 18.525 16.058 1.00 92.94 89 TYR A N 1
ATOM 690 C CA . TYR A 1 89 ? -6.127 19.366 15.042 1.00 92.94 89 TYR A CA 1
ATOM 691 C C . TYR A 1 89 ? -6.927 18.536 14.029 1.00 92.94 89 TYR A C 1
ATOM 693 O O . TYR A 1 89 ? -8.095 18.840 13.779 1.00 92.94 89 TYR A O 1
ATOM 701 N N . ASP A 1 90 ? -6.340 17.466 13.491 1.00 89.56 90 ASP A N 1
ATOM 702 C CA . ASP A 1 90 ? -6.993 16.583 12.525 1.00 89.56 90 ASP A CA 1
ATOM 703 C C . ASP A 1 90 ? -8.240 15.937 13.152 1.00 89.56 90 ASP A C 1
ATOM 705 O O . ASP A 1 90 ? -9.332 16.015 12.586 1.00 89.56 90 ASP A O 1
ATOM 709 N N . LEU A 1 91 ? -8.137 15.402 14.375 1.00 90.38 91 LEU A N 1
ATOM 710 C CA . LEU A 1 91 ? -9.279 14.807 15.080 1.00 90.38 91 LEU A CA 1
ATOM 711 C C . LEU A 1 91 ? -10.427 15.803 15.291 1.00 90.38 91 LEU A C 1
ATOM 713 O O . LEU A 1 91 ? -11.587 15.452 15.081 1.00 90.38 91 LEU A O 1
ATOM 717 N N . LYS A 1 92 ? -10.126 17.053 15.664 1.00 90.25 92 LYS A N 1
ATOM 718 C CA . LYS A 1 92 ? -11.144 18.102 15.856 1.00 90.25 92 LYS A CA 1
ATOM 719 C C . LYS A 1 92 ? -11.837 18.516 14.556 1.00 90.25 92 LYS A C 1
ATOM 721 O O . LYS A 1 92 ? -12.980 18.965 14.606 1.00 90.25 9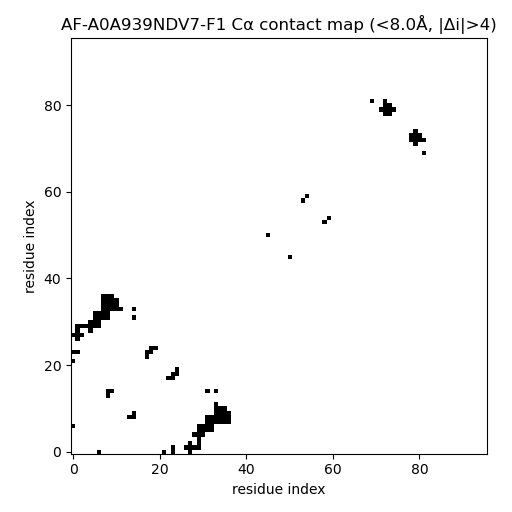2 LYS A O 1
ATOM 726 N N . ASN A 1 93 ? -11.165 18.404 13.411 1.00 89.44 93 ASN A N 1
ATOM 727 C CA . ASN A 1 93 ? -11.731 18.797 12.120 1.00 89.44 93 ASN A CA 1
ATOM 728 C C . ASN A 1 93 ? -12.489 17.666 11.419 1.00 89.44 93 ASN A C 1
ATOM 730 O O . ASN A 1 93 ? -13.499 17.946 10.781 1.00 89.44 93 ASN A O 1
ATOM 734 N N . TYR A 1 94 ? -12.044 16.415 11.559 1.00 80.06 94 TYR A N 1
ATOM 735 C CA . TYR A 1 94 ? -12.690 15.254 10.934 1.00 80.06 94 TYR A CA 1
ATOM 736 C C . TYR A 1 94 ? -13.878 14.688 11.728 1.00 80.06 94 TYR A C 1
ATOM 738 O O . TYR A 1 94 ? -14.670 13.938 11.165 1.00 80.06 94 TYR A O 1
ATOM 746 N N . LEU A 1 95 ? -14.010 15.014 13.021 1.00 68.56 95 LEU A N 1
ATOM 747 C CA . LEU A 1 95 ? -15.102 14.529 13.882 1.00 68.56 95 LEU A CA 1
ATOM 748 C C . LEU A 1 95 ? -16.237 15.549 14.102 1.00 68.56 95 LEU A C 1
ATOM 750 O O . LEU A 1 95 ? -17.032 15.356 15.023 1.00 68.56 95 LEU A O 1
ATOM 754 N N . LYS A 1 96 ? -16.318 16.608 13.284 1.00 57.25 96 LYS A N 1
ATOM 755 C CA . LYS A 1 96 ? -17.523 17.455 13.201 1.00 57.25 96 LYS A CA 1
ATOM 756 C C . LYS A 1 96 ? -18.673 16.678 12.566 1.00 57.25 96 LYS A C 1
ATOM 758 O O . LYS A 1 96 ? -19.813 16.871 13.035 1.00 57.25 96 LYS A O 1
#

Organism: Staphylococcus xylosus (NCBI:txid1288)

Mean predicted aligned error: 7.3 Å

Solvent-accessible surface area (backbone atoms only — not comparable to full-atom values): 6269 Å² total; per-residue (Å²): 111,67,87,38,64,66,43,74,17,69,42,70,70,50,57,60,45,46,30,65,79,66,72,33,58,96,73,45,84,43,49,76,45,79,75,37,55,80,81,49,50,56,73,77,65,62,46,76,75,61,56,50,57,58,52,75,70,73,58,69,89,91,55,89,85,80,90,84,82,82,76,93,69,37,96,47,82,88,57,46,67,76,69,58,67,59,51,55,50,51,54,64,65,75,70,112

Sequence (96 aa):
MLQATHIIAPNQFMVDKQKSAYSIGGIHVGEVAKVGYPRIDTTLNTTEAQGTELKRMNIGNDKRIVLYAPTWRGETKESNGFDIDKLIYDLKNYLK

Foldseek 3Di:
DQPDQEAEDCDPVRVVCCCPVVVCPPRRPHYYHDDHDPVCVCVVVPDPVNVCVVVVVVDDPPDDDDDDDDDFDAPDPVRGDDPVVVVVVVCVVVVD

Secondary structure (DSSP, 8-state):
-TT-SEEE-SSHHHHHHHHHHTT-TTT--SEEE----THHHHHHS--HHHHGGGGGGT--TTS------PPP--SSSTT----HHHHHHHHHHHT-

pLDDT: mean 85.34, std 8.08, range [57.25, 96.62]

InterPro domains:
  IPR007554 CDP-glycerol glycerophosphotransferase [PF04464] (5-93)
  IPR043148 CDP-glycerol glycerophosphotransferase, C-terminal domain [G3DSA:3.40.50.12580] (48-96)